Protein AF-A0A961H3L2-F1 (afdb_monomer_lite)

Secondary structure (DSSP, 8-state):
-HHHHHHHHHHHHHHHHHTTTSHHHHHHHHHHHHHHHHHHHHHHHHHHH-GGGHHHHHHHHHHHHHHHHHHHHHHHHHHHSPP-TTSTTB-TTT--B-TTSPTT--B-TTT--B-TT---THHHHHHHHHHHHHTS--S-SSS-------------------PPPPPPP----PPP-

Structure (mmCIF, N/CA/C/O backbone):
data_AF-A0A961H3L2-F1
#
_entry.id   AF-A0A961H3L2-F1
#
loop_
_atom_site.group_PDB
_atom_site.id
_atom_site.type_symbol
_atom_site.label_atom_id
_atom_site.label_alt_id
_atom_site.label_comp_id
_atom_site.label_asym_id
_atom_site.label_entity_id
_atom_site.label_seq_id
_atom_site.pdbx_PDB_ins_code
_atom_site.Cartn_x
_atom_site.Cartn_y
_atom_site.Cartn_z
_atom_site.occupancy
_atom_site.B_iso_or_equiv
_atom_site.auth_seq_id
_atom_site.auth_comp_id
_atom_site.auth_asym_id
_atom_site.auth_atom_id
_atom_site.pdbx_PDB_model_num
ATOM 1 N N . MET A 1 1 ? 5.525 5.655 -21.250 1.00 70.00 1 MET A N 1
ATOM 2 C CA . MET A 1 1 ? 6.275 4.764 -20.333 1.00 70.00 1 MET A CA 1
ATOM 3 C C . MET A 1 1 ? 6.105 5.183 -18.873 1.00 70.00 1 MET A C 1
ATOM 5 O O . MET A 1 1 ? 5.531 4.413 -18.120 1.00 70.00 1 MET A O 1
ATOM 9 N N . ILE A 1 2 ? 6.474 6.413 -18.490 1.00 77.81 2 ILE A N 1
ATOM 10 C CA . ILE A 1 2 ? 6.365 6.933 -17.106 1.00 77.81 2 ILE A CA 1
ATOM 11 C C . ILE A 1 2 ? 5.007 6.672 -16.402 1.00 77.81 2 ILE A C 1
ATOM 13 O O . ILE A 1 2 ? 5.037 6.160 -15.282 1.00 77.81 2 ILE A O 1
ATOM 17 N N . PRO A 1 3 ? 3.822 6.930 -17.003 1.00 85.69 3 PRO A N 1
ATOM 18 C CA . PRO A 1 3 ? 2.550 6.757 -16.289 1.00 85.69 3 PRO A CA 1
ATOM 19 C C . PRO A 1 3 ? 2.248 5.303 -15.902 1.00 85.69 3 PRO A C 1
ATOM 21 O O . PRO A 1 3 ? 1.594 5.072 -14.889 1.00 85.69 3 PRO A O 1
ATOM 24 N N . PHE A 1 4 ? 2.760 4.318 -16.650 1.00 82.31 4 PHE A N 1
ATOM 25 C CA . PHE A 1 4 ? 2.566 2.902 -16.327 1.00 82.31 4 PHE A CA 1
ATOM 26 C C . PHE A 1 4 ? 3.319 2.502 -15.057 1.00 82.31 4 PHE A C 1
ATOM 28 O O . PHE A 1 4 ? 2.758 1.801 -14.220 1.00 82.31 4 PHE A O 1
ATOM 35 N N . PHE A 1 5 ? 4.549 2.991 -14.873 1.00 81.62 5 PHE A N 1
ATOM 36 C CA . PHE A 1 5 ? 5.337 2.713 -13.667 1.00 81.62 5 PHE A CA 1
ATOM 37 C C . PHE A 1 5 ? 4.699 3.332 -12.427 1.00 81.62 5 PHE A C 1
ATOM 39 O O . PHE A 1 5 ? 4.526 2.655 -11.415 1.00 81.62 5 PHE A O 1
ATOM 46 N N . VAL A 1 6 ? 4.276 4.594 -12.533 1.00 87.00 6 VAL A N 1
ATOM 47 C CA . VAL A 1 6 ? 3.595 5.292 -11.436 1.00 87.00 6 VAL A CA 1
ATOM 48 C C . VAL A 1 6 ? 2.273 4.601 -11.100 1.00 87.00 6 VAL A C 1
ATOM 50 O O . VAL A 1 6 ? 2.023 4.302 -9.934 1.00 87.00 6 VAL A O 1
ATOM 53 N N . GLY A 1 7 ? 1.459 4.280 -12.110 1.00 91.44 7 GLY A N 1
ATOM 54 C CA . GLY A 1 7 ? 0.193 3.573 -11.923 1.00 91.44 7 GLY A CA 1
ATOM 55 C C . GLY A 1 7 ? 0.375 2.201 -11.275 1.00 91.44 7 GLY A C 1
ATOM 56 O O . GLY A 1 7 ? -0.342 1.869 -10.332 1.00 91.44 7 GLY A O 1
ATOM 57 N N . TYR A 1 8 ? 1.376 1.434 -11.713 1.00 85.69 8 TYR A N 1
ATOM 58 C CA . TYR A 1 8 ? 1.705 0.134 -11.130 1.00 85.69 8 TYR A CA 1
ATOM 59 C C . TYR A 1 8 ? 2.158 0.254 -9.671 1.00 85.69 8 TYR A C 1
ATOM 61 O O . TYR A 1 8 ? 1.661 -0.473 -8.811 1.00 85.69 8 TYR A O 1
ATOM 69 N N . GLY A 1 9 ? 3.050 1.202 -9.367 1.00 85.88 9 GLY A N 1
ATOM 70 C CA . GLY A 1 9 ? 3.512 1.455 -8.002 1.00 85.88 9 GLY A CA 1
ATOM 71 C C . GLY A 1 9 ? 2.363 1.838 -7.065 1.00 85.88 9 GLY A C 1
ATOM 72 O O . GLY A 1 9 ? 2.234 1.271 -5.981 1.00 85.88 9 GLY A O 1
ATOM 73 N N . VAL A 1 10 ? 1.473 2.737 -7.502 1.00 89.62 10 VAL A N 1
ATOM 74 C CA . VAL A 1 10 ? 0.274 3.124 -6.739 1.00 89.62 10 VAL A CA 1
ATOM 75 C C . VAL A 1 10 ? -0.653 1.928 -6.534 1.00 89.62 10 VAL A C 1
ATOM 77 O O . VAL A 1 10 ? -1.081 1.687 -5.406 1.00 89.62 10 VAL A O 1
ATOM 80 N N . LEU A 1 11 ? -0.924 1.141 -7.580 1.00 87.31 11 LEU A N 1
ATOM 81 C CA . LEU A 1 11 ? -1.755 -0.061 -7.487 1.00 87.31 11 LEU A CA 1
ATOM 82 C C . LEU A 1 11 ? -1.179 -1.054 -6.469 1.00 87.31 11 LEU A C 1
ATOM 84 O O . LEU A 1 11 ? -1.908 -1.549 -5.608 1.00 87.31 11 LEU A O 1
ATOM 88 N N . MET A 1 12 ? 0.132 -1.306 -6.521 1.00 83.88 12 MET A N 1
ATOM 89 C CA . MET A 1 12 ? 0.806 -2.218 -5.600 1.00 83.88 12 MET A CA 1
ATOM 90 C C . MET A 1 12 ? 0.740 -1.705 -4.153 1.00 83.88 12 MET A C 1
ATOM 92 O O . MET A 1 12 ? 0.435 -2.476 -3.238 1.00 83.88 12 MET A O 1
ATOM 96 N N . CYS A 1 13 ? 0.942 -0.403 -3.937 1.00 84.94 13 CYS A N 1
ATOM 97 C CA . CYS A 1 13 ? 0.808 0.236 -2.628 1.00 84.94 13 CYS A CA 1
ATOM 98 C C . CYS A 1 13 ? -0.627 0.146 -2.084 1.00 84.94 13 CYS A C 1
ATOM 100 O O . CYS A 1 13 ? -0.820 -0.234 -0.928 1.00 84.94 13 CYS A O 1
ATOM 102 N N . VAL A 1 14 ? -1.641 0.434 -2.907 1.00 86.31 14 VAL A N 1
ATOM 103 C CA . VAL A 1 14 ? -3.062 0.371 -2.522 1.00 86.31 14 VAL A CA 1
ATOM 104 C C . VAL A 1 14 ? -3.475 -1.060 -2.181 1.00 86.31 14 VAL A C 1
ATOM 106 O O . VAL A 1 14 ? -4.103 -1.284 -1.145 1.00 86.31 14 VAL A O 1
ATOM 109 N N . LEU A 1 15 ? -3.088 -2.045 -2.997 1.00 82.69 15 LEU A N 1
ATOM 110 C CA . LEU A 1 15 ? -3.369 -3.458 -2.733 1.00 82.69 15 LEU A CA 1
ATOM 111 C C . LEU A 1 15 ? -2.671 -3.949 -1.459 1.00 82.69 15 LEU A C 1
ATOM 113 O O . LEU A 1 15 ? -3.303 -4.616 -0.636 1.00 82.69 15 LEU A O 1
ATOM 117 N N . SER A 1 16 ? -1.410 -3.563 -1.248 1.00 82.00 16 SER A N 1
ATOM 118 C CA . SER A 1 16 ? -0.649 -3.898 -0.034 1.00 82.00 16 SER A CA 1
ATOM 119 C C . SER A 1 16 ? -1.281 -3.278 1.215 1.00 82.00 16 SER A C 1
ATOM 121 O O . SER A 1 16 ? -1.429 -3.938 2.247 1.00 82.00 16 SER A O 1
ATOM 123 N N . TYR A 1 17 ? -1.731 -2.025 1.114 1.00 82.88 17 TYR A N 1
ATOM 124 C CA . TYR A 1 17 ? -2.410 -1.323 2.198 1.00 82.88 17 TYR A CA 1
ATOM 125 C C . TYR A 1 17 ? -3.770 -1.955 2.527 1.00 82.88 17 TYR A C 1
ATOM 127 O O . TYR A 1 17 ? -4.068 -2.228 3.695 1.00 82.88 17 TYR A O 1
ATOM 135 N N . ARG A 1 18 ? -4.580 -2.251 1.502 1.00 82.56 18 ARG A N 1
ATOM 136 C CA . ARG A 1 18 ? -5.917 -2.850 1.641 1.00 82.56 18 ARG A CA 1
ATOM 137 C C . ARG A 1 18 ? -5.847 -4.291 2.155 1.00 82.56 18 ARG A C 1
ATOM 139 O O . ARG A 1 18 ? -6.675 -4.705 2.963 1.00 82.56 18 ARG A O 1
ATOM 146 N N . GLY A 1 19 ? -4.829 -5.039 1.735 1.00 79.25 19 GLY A N 1
ATOM 147 C CA . GLY A 1 19 ? -4.585 -6.428 2.115 1.00 79.25 19 GLY A CA 1
ATOM 148 C C . GLY A 1 19 ? -3.902 -6.636 3.472 1.00 79.25 19 GLY A C 1
ATOM 149 O O . GLY A 1 19 ? -3.711 -7.790 3.864 1.00 79.25 19 GLY A O 1
ATOM 150 N N . ARG A 1 20 ? -3.550 -5.573 4.216 1.00 74.56 20 ARG A N 1
ATOM 151 C CA . ARG A 1 20 ? -2.886 -5.666 5.535 1.00 74.56 20 ARG A CA 1
ATOM 152 C C . ARG A 1 20 ? -3.601 -6.671 6.457 1.00 74.56 20 ARG A C 1
ATOM 154 O O . ARG A 1 20 ? -4.689 -6.384 6.966 1.00 74.56 20 ARG A O 1
ATOM 161 N N . ARG A 1 21 ? -2.937 -7.807 6.728 1.00 69.75 21 ARG A N 1
ATOM 162 C CA . ARG A 1 21 ? -3.349 -8.942 7.595 1.00 69.75 21 ARG A CA 1
ATOM 163 C C . ARG A 1 21 ? -4.392 -9.928 7.046 1.00 69.75 21 ARG A C 1
ATOM 165 O O . ARG A 1 21 ? -4.950 -10.700 7.825 1.00 69.75 21 ARG A O 1
ATOM 172 N N . ARG A 1 22 ? -4.658 -9.950 5.740 1.00 76.06 22 ARG A N 1
ATOM 173 C CA . ARG A 1 22 ? -5.297 -11.106 5.082 1.00 76.06 22 ARG A CA 1
ATOM 174 C C . ARG A 1 22 ? -4.251 -11.819 4.224 1.00 76.06 22 ARG A C 1
ATOM 176 O O . ARG A 1 22 ? -3.374 -11.157 3.677 1.00 76.06 22 ARG A O 1
ATOM 183 N N . LEU A 1 23 ? -4.367 -13.142 4.065 1.00 78.19 23 LEU A N 1
ATOM 184 C CA . LEU A 1 23 ? -3.527 -13.907 3.124 1.00 78.19 23 LEU A CA 1
ATOM 185 C C . LEU A 1 23 ? -3.572 -13.306 1.709 1.00 78.19 23 LEU A C 1
ATOM 187 O O . LEU A 1 23 ? -2.579 -13.343 0.995 1.00 78.19 23 LEU A O 1
ATOM 191 N N . SER A 1 24 ? -4.679 -12.649 1.349 1.00 79.19 24 SER A N 1
ATOM 192 C CA . SER A 1 24 ? -4.823 -11.907 0.095 1.00 79.19 24 SER A CA 1
ATOM 193 C C . SER A 1 24 ? -3.827 -10.751 -0.066 1.00 79.19 24 SER A C 1
ATOM 195 O O . SER A 1 24 ? -3.400 -10.482 -1.179 1.00 79.19 24 SER A O 1
ATOM 197 N N . GLY A 1 25 ? -3.439 -10.064 1.015 1.00 79.38 25 GLY A N 1
ATOM 198 C CA . GLY A 1 25 ? -2.419 -9.013 0.950 1.00 79.38 25 GLY A CA 1
ATOM 199 C C . GLY A 1 25 ? -1.023 -9.576 0.732 1.00 79.38 25 GLY A C 1
ATOM 200 O O . GLY A 1 25 ? -0.265 -9.031 -0.061 1.00 79.38 25 GLY A O 1
ATOM 201 N N . LEU A 1 26 ? -0.713 -10.704 1.378 1.00 81.25 26 LEU A N 1
ATOM 202 C CA . LEU A 1 26 ? 0.540 -11.417 1.142 1.00 81.25 26 LEU A CA 1
ATOM 203 C C . LEU A 1 26 ? 0.605 -11.940 -0.298 1.00 81.25 26 LEU A C 1
ATOM 205 O O . LEU A 1 26 ? 1.612 -11.740 -0.965 1.00 81.25 26 LEU A O 1
ATOM 209 N N . LEU A 1 27 ? -0.493 -12.509 -0.807 1.00 88.31 27 LEU A N 1
ATOM 210 C CA . LEU A 1 27 ? -0.615 -12.888 -2.214 1.00 88.31 27 LEU A CA 1
ATOM 211 C C . LEU A 1 27 ? -0.417 -11.693 -3.147 1.00 88.31 27 LEU A C 1
ATOM 213 O O . LEU A 1 27 ? 0.310 -11.829 -4.117 1.00 88.31 27 LEU A O 1
ATOM 217 N N . ALA A 1 28 ? -0.996 -10.527 -2.852 1.00 83.56 28 ALA A N 1
ATOM 218 C CA . ALA A 1 28 ? -0.807 -9.333 -3.675 1.00 83.56 28 ALA A CA 1
ATOM 219 C C . ALA A 1 28 ? 0.660 -8.871 -3.712 1.00 83.56 28 ALA A C 1
ATOM 221 O O . ALA A 1 28 ? 1.157 -8.518 -4.779 1.00 83.56 28 ALA A O 1
ATOM 222 N N . VAL A 1 29 ? 1.366 -8.918 -2.575 1.00 83.19 29 VAL A N 1
ATOM 223 C CA . VAL A 1 29 ? 2.805 -8.616 -2.524 1.00 83.19 29 VAL A CA 1
ATOM 224 C C . VAL A 1 29 ? 3.587 -9.643 -3.337 1.00 83.19 29 VAL A C 1
ATOM 226 O O . VAL A 1 29 ? 4.342 -9.246 -4.214 1.00 83.19 29 VAL A O 1
ATOM 229 N N . VAL A 1 30 ? 3.364 -10.944 -3.118 1.00 89.81 30 VAL A N 1
ATOM 230 C CA . VAL A 1 30 ? 4.044 -12.023 -3.857 1.00 89.81 30 VAL A CA 1
ATOM 231 C C . VAL A 1 30 ? 3.792 -11.914 -5.359 1.00 89.81 30 VAL A C 1
ATOM 233 O O . VAL A 1 30 ? 4.738 -12.012 -6.132 1.00 89.81 30 VAL A O 1
ATOM 236 N N . LEU A 1 31 ? 2.548 -11.667 -5.778 1.00 89.94 31 LEU A N 1
ATOM 237 C CA . LEU A 1 31 ? 2.175 -11.498 -7.183 1.00 89.94 31 LEU A CA 1
ATOM 238 C C . LEU A 1 31 ? 2.843 -10.257 -7.787 1.00 89.94 31 LEU A C 1
ATOM 240 O O . LEU A 1 31 ? 3.318 -10.308 -8.918 1.00 89.94 31 LEU A O 1
ATOM 244 N N . GLY A 1 32 ? 2.927 -9.167 -7.020 1.00 85.62 32 GLY A N 1
ATOM 245 C CA . GLY A 1 32 ? 3.655 -7.966 -7.411 1.00 85.62 32 GLY A CA 1
ATOM 246 C C . GLY A 1 32 ? 5.151 -8.233 -7.578 1.00 85.62 32 GLY A C 1
ATOM 247 O O . GLY A 1 32 ? 5.706 -7.882 -8.614 1.00 85.62 32 GLY A O 1
ATOM 248 N N . CYS A 1 33 ? 5.789 -8.922 -6.625 1.00 86.50 33 CYS A N 1
ATOM 249 C CA . CYS A 1 33 ? 7.183 -9.364 -6.735 1.00 86.50 33 CYS A CA 1
ATOM 250 C C . CYS A 1 33 ? 7.394 -10.228 -7.982 1.00 86.50 33 CYS A C 1
ATOM 252 O O . CYS A 1 33 ? 8.349 -10.016 -8.724 1.00 86.50 33 CYS A O 1
ATOM 254 N N . LEU A 1 34 ? 6.492 -11.186 -8.222 1.00 92.62 34 LEU A N 1
ATOM 255 C CA . LEU A 1 34 ? 6.553 -12.073 -9.379 1.00 92.62 34 LEU A CA 1
ATOM 256 C C . LEU A 1 34 ? 6.466 -11.274 -10.677 1.00 92.62 34 LEU A C 1
ATOM 258 O O . LEU A 1 34 ? 7.347 -11.411 -11.514 1.00 92.62 34 LEU A O 1
ATOM 262 N N . GLY A 1 35 ? 5.474 -10.390 -10.815 1.00 88.00 35 GLY A N 1
ATOM 263 C CA . GLY A 1 35 ? 5.313 -9.546 -12.000 1.00 88.00 35 GLY A CA 1
ATOM 264 C C . GLY A 1 35 ? 6.537 -8.670 -12.265 1.00 88.00 35 GLY A C 1
ATOM 265 O O . GLY A 1 35 ? 6.982 -8.555 -13.404 1.00 88.00 35 GLY A O 1
ATOM 266 N N . LEU A 1 36 ? 7.137 -8.124 -11.207 1.00 84.88 36 LEU A N 1
ATOM 267 C CA . LEU A 1 36 ? 8.368 -7.342 -11.277 1.00 84.88 36 LEU A CA 1
ATOM 268 C C . LEU A 1 36 ? 9.572 -8.164 -11.767 1.00 84.88 36 LEU A C 1
ATOM 270 O O . LEU A 1 36 ? 10.319 -7.707 -12.637 1.00 84.88 36 LEU A O 1
ATOM 274 N N . VAL A 1 37 ? 9.744 -9.381 -11.243 1.00 88.25 37 VAL A N 1
ATOM 275 C CA . VAL A 1 37 ? 10.786 -10.321 -11.683 1.00 88.25 37 VAL A CA 1
ATOM 276 C C . VAL A 1 37 ? 10.550 -10.741 -13.132 1.00 88.25 37 VAL A C 1
ATOM 278 O O . VAL A 1 37 ? 11.479 -10.697 -13.935 1.00 88.25 37 VAL A O 1
ATOM 281 N N . THR A 1 38 ? 9.315 -11.088 -13.499 1.00 91.88 38 THR A N 1
ATOM 282 C CA . THR A 1 38 ? 8.952 -11.459 -14.870 1.00 91.88 38 THR A CA 1
ATOM 283 C C . THR A 1 38 ? 9.243 -10.323 -15.846 1.00 91.88 38 THR A C 1
ATOM 285 O O . THR A 1 38 ? 9.850 -10.571 -16.884 1.00 91.88 38 THR A O 1
ATOM 288 N N . LEU A 1 39 ? 8.901 -9.074 -15.507 1.00 85.50 39 LEU A N 1
ATOM 289 C CA . LEU A 1 39 ? 9.214 -7.916 -16.349 1.00 85.50 39 LEU A CA 1
ATOM 290 C C . LEU A 1 39 ? 10.731 -7.735 -16.519 1.00 85.50 39 LEU A C 1
ATOM 292 O O . LEU A 1 39 ? 11.198 -7.453 -17.620 1.00 85.50 39 LEU A O 1
ATOM 296 N N . GLY A 1 40 ? 11.506 -7.949 -15.449 1.00 85.69 40 GLY A N 1
ATOM 297 C CA . GLY A 1 40 ? 12.969 -7.931 -15.498 1.00 85.69 40 GLY A CA 1
ATOM 298 C C . GLY A 1 40 ? 13.550 -9.023 -16.403 1.00 85.69 40 GLY A C 1
ATOM 299 O O . GLY A 1 40 ? 14.459 -8.753 -17.184 1.00 85.69 40 GLY A O 1
ATOM 300 N N . LEU A 1 41 ? 12.997 -10.239 -16.363 1.00 90.56 41 LEU A N 1
ATOM 301 C CA . LEU A 1 41 ? 13.409 -11.337 -17.244 1.00 90.56 41 LEU A CA 1
ATOM 302 C C . LEU A 1 41 ? 13.066 -11.058 -18.710 1.00 90.56 41 LEU A C 1
ATOM 304 O O . LEU A 1 41 ? 13.924 -11.239 -19.571 1.00 90.56 41 LEU A O 1
ATOM 308 N N . VAL A 1 42 ? 11.854 -10.568 -18.990 1.00 90.88 42 VAL A N 1
ATOM 309 C CA . VAL A 1 42 ? 11.446 -10.151 -20.342 1.00 90.88 42 VAL A CA 1
ATOM 310 C C . VAL A 1 42 ? 12.382 -9.066 -20.860 1.00 90.88 42 VAL A C 1
ATOM 312 O O . VAL A 1 42 ? 12.843 -9.141 -21.995 1.00 90.88 42 VAL A O 1
ATOM 315 N N . TYR A 1 43 ? 12.733 -8.095 -20.018 1.00 85.62 43 TYR A N 1
ATOM 316 C CA . TYR A 1 43 ? 13.677 -7.042 -20.368 1.00 85.62 43 TYR A CA 1
ATOM 317 C C . TYR A 1 43 ? 15.080 -7.586 -20.691 1.00 85.62 43 TYR A C 1
ATOM 319 O O . TYR A 1 43 ? 15.682 -7.209 -21.698 1.00 85.62 43 TYR A O 1
ATOM 327 N N . LEU A 1 44 ? 15.598 -8.526 -19.893 1.00 87.56 44 LEU A N 1
ATOM 328 C CA . LEU A 1 44 ? 16.873 -9.199 -20.175 1.00 87.56 44 LEU A CA 1
ATOM 329 C C . LEU A 1 44 ? 16.826 -10.005 -21.479 1.00 87.56 44 LEU A C 1
ATOM 331 O O . LEU A 1 44 ? 17.806 -10.054 -22.218 1.00 87.56 44 LEU A O 1
ATOM 335 N N . GLN A 1 45 ? 15.692 -10.631 -21.780 1.00 92.81 45 GLN A N 1
ATOM 336 C CA . GLN A 1 45 ? 15.512 -11.382 -23.016 1.00 92.81 45 GLN A CA 1
ATOM 337 C C . GLN A 1 45 ? 15.456 -10.451 -24.237 1.00 92.81 45 GLN A C 1
ATOM 339 O O . GLN A 1 45 ? 16.118 -10.718 -25.238 1.00 92.81 45 GLN A O 1
ATOM 344 N N . LEU A 1 46 ? 14.750 -9.321 -24.131 1.00 88.00 46 LEU A N 1
ATOM 345 C CA . LEU A 1 46 ? 14.652 -8.312 -25.190 1.00 88.00 46 LEU A CA 1
ATOM 346 C C . LEU A 1 46 ? 16.019 -7.696 -25.518 1.00 88.00 46 LEU A C 1
ATOM 348 O O . LEU A 1 46 ? 16.383 -7.537 -26.681 1.00 88.00 46 LEU A O 1
ATOM 352 N N . THR A 1 47 ? 16.807 -7.403 -24.484 1.00 87.12 47 THR A N 1
ATOM 353 C CA . THR A 1 47 ? 18.147 -6.809 -24.624 1.00 87.12 47 THR A CA 1
ATOM 354 C C . THR A 1 47 ? 19.192 -7.789 -25.143 1.00 87.12 47 THR A C 1
ATOM 356 O O . THR A 1 47 ? 20.185 -7.364 -25.726 1.00 87.12 47 THR A O 1
ATOM 359 N N . ARG A 1 48 ? 18.966 -9.100 -24.992 1.00 92.19 48 ARG A N 1
ATOM 360 C CA . ARG A 1 48 ? 19.781 -10.127 -25.657 1.00 92.19 48 ARG A CA 1
ATOM 361 C C . ARG A 1 48 ? 19.531 -10.208 -27.161 1.00 92.19 48 ARG A C 1
ATOM 363 O O . ARG A 1 48 ? 20.438 -10.619 -27.872 1.00 92.19 48 ARG A O 1
ATOM 370 N N . HIS A 1 49 ? 18.336 -9.863 -27.642 1.00 94.69 49 HIS A N 1
ATOM 371 C CA . HIS A 1 49 ? 18.012 -9.948 -29.071 1.00 94.69 49 HIS A CA 1
ATOM 372 C C . HIS A 1 49 ? 18.349 -8.686 -29.870 1.00 94.69 49 HIS A C 1
ATOM 374 O O . HIS A 1 49 ? 18.553 -8.789 -31.075 1.00 94.69 49 HIS A O 1
ATOM 380 N N . HIS A 1 50 ? 18.450 -7.521 -29.229 1.00 92.50 50 HIS A N 1
ATOM 381 C CA . HIS A 1 50 ? 18.756 -6.261 -29.910 1.00 92.50 50 HIS A CA 1
ATOM 382 C C . HIS A 1 50 ? 20.083 -5.675 -29.424 1.00 92.50 50 HIS A C 1
ATOM 384 O O . HIS A 1 50 ? 20.123 -4.942 -28.433 1.00 92.50 50 HIS A O 1
ATOM 390 N N . GLU A 1 51 ? 21.170 -5.977 -30.140 1.00 89.50 51 GLU A N 1
ATOM 391 C CA . GLU A 1 51 ? 22.515 -5.486 -29.807 1.00 89.50 51 GLU A CA 1
ATOM 392 C C . GLU A 1 51 ? 22.609 -3.953 -29.846 1.00 89.50 51 GLU A C 1
ATOM 394 O O . GLU A 1 51 ? 23.238 -3.359 -28.967 1.00 89.50 51 GLU A O 1
ATOM 399 N N . ASP A 1 52 ? 21.885 -3.305 -30.765 1.00 90.81 52 ASP A N 1
ATOM 400 C CA . ASP A 1 52 ? 21.843 -1.841 -30.900 1.00 90.81 52 ASP A CA 1
ATOM 401 C C . ASP A 1 52 ? 21.272 -1.127 -29.664 1.00 90.81 52 ASP A C 1
ATOM 403 O O . ASP A 1 52 ? 21.549 0.049 -29.428 1.00 90.81 52 ASP A O 1
ATOM 407 N N . MET A 1 53 ? 20.497 -1.826 -28.827 1.00 86.88 53 MET A N 1
ATOM 408 C CA . MET A 1 53 ? 19.872 -1.236 -27.641 1.00 86.88 53 MET A CA 1
ATOM 409 C C . MET A 1 53 ? 20.676 -1.433 -26.353 1.00 86.88 53 MET A C 1
ATOM 411 O O . MET A 1 53 ? 20.224 -1.004 -25.292 1.00 86.88 53 MET A O 1
ATOM 415 N N . ARG A 1 54 ? 21.873 -2.036 -26.397 1.00 85.75 54 ARG A N 1
ATOM 416 C CA . ARG A 1 54 ? 22.661 -2.340 -25.184 1.00 85.75 54 ARG A CA 1
ATOM 417 C C . ARG A 1 54 ? 22.979 -1.113 -24.326 1.00 85.75 54 ARG A C 1
ATOM 419 O O . ARG A 1 54 ? 22.891 -1.182 -23.098 1.00 85.75 54 ARG A O 1
ATOM 426 N N . SER A 1 55 ? 23.331 0.012 -24.947 1.00 86.44 55 SER A N 1
ATOM 427 C CA . SER A 1 55 ? 23.692 1.246 -24.235 1.00 86.44 55 SER A CA 1
ATOM 428 C C . SER A 1 55 ? 22.478 1.867 -23.537 1.00 86.44 55 SER A C 1
ATOM 430 O O . SER A 1 55 ? 22.512 2.101 -22.327 1.00 86.44 55 SER A O 1
ATOM 432 N N . ALA A 1 56 ? 21.368 2.029 -24.262 1.00 85.31 56 ALA A N 1
ATOM 433 C CA . ALA A 1 56 ? 20.094 2.492 -23.711 1.00 85.31 56 ALA A CA 1
ATOM 434 C C . ALA A 1 56 ? 19.585 1.553 -22.608 1.00 85.31 56 ALA A C 1
ATOM 436 O O . ALA A 1 56 ? 19.097 2.001 -21.568 1.00 85.31 56 ALA A O 1
ATOM 437 N N . ALA A 1 57 ? 19.768 0.247 -22.802 1.00 84.69 57 ALA A N 1
ATOM 438 C CA . ALA A 1 57 ? 19.328 -0.759 -21.859 1.00 84.69 57 ALA A CA 1
ATOM 439 C C . ALA A 1 57 ? 20.088 -0.719 -20.531 1.00 84.69 57 ALA A C 1
A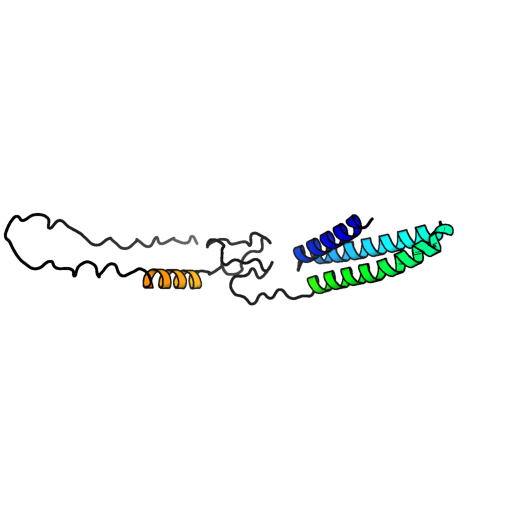TOM 441 O O . ALA A 1 57 ? 19.508 -0.973 -19.472 1.00 84.69 57 ALA A O 1
ATOM 442 N N . THR A 1 58 ? 21.377 -0.388 -20.581 1.00 87.12 58 THR A N 1
ATOM 443 C CA . THR A 1 58 ? 22.215 -0.265 -19.387 1.00 87.12 58 THR A CA 1
ATOM 444 C C . THR A 1 58 ? 21.743 0.912 -18.538 1.00 87.12 58 THR A C 1
ATOM 446 O O . THR A 1 58 ? 21.504 0.752 -17.343 1.00 87.12 58 THR A O 1
ATOM 449 N N . VAL A 1 59 ? 21.500 2.070 -19.161 1.00 86.75 59 VAL A N 1
ATOM 450 C CA . VAL A 1 59 ? 21.006 3.271 -18.467 1.00 86.75 59 VAL A CA 1
ATOM 451 C C . VAL A 1 59 ? 19.611 3.041 -17.882 1.00 86.75 59 VAL A C 1
ATOM 453 O O . VAL A 1 59 ? 19.369 3.341 -16.712 1.00 86.75 59 VAL A O 1
ATOM 456 N N . ALA A 1 60 ? 18.700 2.453 -18.661 1.00 83.88 60 ALA A N 1
ATOM 457 C CA . ALA A 1 60 ? 17.359 2.133 -18.183 1.00 83.88 60 ALA A CA 1
ATOM 458 C C . ALA A 1 60 ? 17.383 1.088 -17.054 1.00 83.88 60 ALA A C 1
ATOM 460 O O . ALA A 1 60 ? 16.642 1.230 -16.084 1.00 83.88 60 ALA A O 1
ATOM 461 N N . GLY A 1 61 ? 18.279 0.098 -17.114 1.00 86.25 61 GLY A N 1
ATOM 462 C CA . GLY A 1 61 ? 18.486 -0.872 -16.038 1.00 86.25 61 GLY A CA 1
ATOM 463 C C . GLY A 1 61 ? 18.950 -0.213 -14.737 1.00 86.25 61 GLY A C 1
ATOM 464 O O . GLY A 1 61 ? 18.387 -0.491 -13.677 1.00 86.25 61 GLY A O 1
ATOM 465 N N . VAL A 1 62 ? 19.915 0.708 -14.821 1.00 88.75 62 VAL A N 1
ATOM 466 C CA . VAL A 1 62 ? 20.447 1.444 -13.660 1.00 88.75 62 VAL A CA 1
ATOM 467 C C . VAL A 1 62 ? 19.367 2.269 -12.957 1.00 88.75 62 VAL A C 1
ATOM 469 O O . VAL A 1 62 ? 19.395 2.347 -11.735 1.00 88.75 62 VAL A O 1
ATOM 472 N N . LEU A 1 63 ? 18.392 2.838 -13.675 1.00 87.44 63 LEU A N 1
ATOM 473 C CA . LEU A 1 63 ? 17.250 3.522 -13.046 1.00 87.44 63 LEU A CA 1
ATOM 474 C C . LEU A 1 63 ? 16.165 2.553 -12.555 1.00 87.44 63 LEU A C 1
ATOM 476 O O . LEU A 1 63 ? 15.535 2.790 -11.523 1.00 87.44 63 LEU A O 1
ATOM 480 N N . TYR A 1 64 ? 15.926 1.471 -13.292 1.00 85.69 64 TYR A N 1
ATOM 481 C CA . TYR A 1 64 ? 14.824 0.553 -13.031 1.00 85.69 64 TYR A CA 1
ATOM 482 C C . TYR A 1 64 ? 15.036 -0.277 -11.760 1.00 85.69 64 TYR A C 1
ATOM 484 O O . TYR A 1 64 ? 14.151 -0.329 -10.908 1.00 85.69 64 TYR A O 1
ATOM 492 N N . TYR A 1 65 ? 16.211 -0.886 -11.578 1.00 86.75 65 TYR A N 1
ATOM 493 C CA . TYR A 1 65 ? 16.497 -1.714 -10.399 1.00 86.75 65 TYR A CA 1
ATOM 494 C C . TYR A 1 65 ? 16.339 -0.991 -9.048 1.00 86.75 65 TYR A C 1
ATOM 496 O O . TYR A 1 65 ? 15.649 -1.535 -8.180 1.00 86.75 65 TYR A O 1
ATOM 504 N N . PRO A 1 66 ? 16.904 0.213 -8.824 1.00 91.06 66 PRO A N 1
ATOM 505 C CA . PRO A 1 66 ? 16.730 0.910 -7.553 1.00 91.06 66 PRO A CA 1
ATOM 506 C C . PRO A 1 66 ? 15.281 1.350 -7.334 1.00 91.06 66 PRO A C 1
ATOM 508 O O . PRO A 1 66 ? 14.795 1.273 -6.207 1.00 91.06 66 PRO A O 1
ATOM 511 N N . TYR A 1 67 ? 14.559 1.739 -8.391 1.00 88.44 67 TYR A N 1
ATOM 512 C CA . TYR A 1 67 ? 13.132 2.056 -8.295 1.00 88.44 67 TYR A CA 1
ATOM 513 C C . TYR A 1 67 ? 12.314 0.851 -7.811 1.00 88.44 67 TYR A C 1
ATOM 515 O O . TYR A 1 67 ? 11.483 0.960 -6.908 1.00 88.44 67 TYR A O 1
ATOM 523 N N . MET A 1 68 ? 12.599 -0.321 -8.368 1.00 86.12 68 MET A N 1
ATOM 524 C CA . MET A 1 68 ? 11.940 -1.578 -8.023 1.00 86.12 68 MET A CA 1
ATOM 525 C C . MET A 1 68 ? 12.248 -2.005 -6.591 1.00 86.12 68 MET A C 1
ATOM 527 O O . MET A 1 68 ? 11.343 -2.372 -5.841 1.00 86.12 68 MET A O 1
ATOM 531 N N . LEU A 1 69 ? 13.515 -1.896 -6.187 1.00 89.25 69 LEU A N 1
ATOM 532 C CA . LEU A 1 69 ? 13.944 -2.147 -4.816 1.00 89.25 69 LEU A CA 1
ATOM 533 C C . LEU A 1 69 ? 13.240 -1.202 -3.834 1.00 89.25 69 LEU A C 1
ATOM 535 O O . LEU A 1 69 ? 12.731 -1.648 -2.808 1.00 89.25 69 LEU A O 1
ATOM 539 N N . MET A 1 70 ? 13.155 0.088 -4.162 1.00 92.81 70 MET A N 1
ATOM 540 C CA . MET A 1 70 ? 12.463 1.080 -3.342 1.00 92.81 70 MET A CA 1
ATOM 541 C C . MET A 1 70 ? 10.979 0.729 -3.173 1.00 92.81 70 MET A C 1
ATOM 543 O O . MET A 1 70 ? 10.482 0.729 -2.047 1.00 92.81 70 MET A O 1
ATOM 547 N N . LEU A 1 71 ? 10.272 0.377 -4.254 1.00 87.94 71 LEU A N 1
ATOM 548 C CA . LEU A 1 71 ? 8.869 -0.048 -4.179 1.00 87.94 71 LEU A CA 1
ATOM 549 C C . LEU A 1 71 ? 8.686 -1.291 -3.303 1.00 87.94 71 LEU A C 1
ATOM 551 O O . LEU A 1 71 ? 7.780 -1.328 -2.472 1.00 87.94 71 LEU A O 1
ATOM 555 N N . MET A 1 72 ? 9.569 -2.280 -3.445 1.00 86.94 72 MET A N 1
ATOM 556 C CA . MET A 1 72 ? 9.564 -3.496 -2.629 1.00 86.94 72 MET A CA 1
ATOM 557 C C . MET A 1 72 ? 9.757 -3.191 -1.142 1.00 86.94 72 MET A C 1
ATOM 559 O O . MET A 1 72 ? 9.034 -3.728 -0.303 1.00 86.94 72 MET A O 1
ATOM 563 N N . LEU A 1 73 ? 10.692 -2.297 -0.809 1.00 91.19 73 LEU A N 1
ATOM 564 C CA . LEU A 1 73 ? 10.937 -1.866 0.566 1.00 91.19 73 LEU A CA 1
ATOM 565 C C . LEU A 1 73 ? 9.745 -1.096 1.138 1.00 91.19 73 LEU A C 1
ATOM 567 O O . LEU A 1 73 ? 9.339 -1.371 2.263 1.00 91.19 73 LEU A O 1
ATOM 571 N N . ILE A 1 74 ? 9.139 -0.185 0.370 1.00 90.81 74 ILE A N 1
ATOM 572 C CA . ILE A 1 74 ? 7.949 0.566 0.796 1.00 90.81 74 ILE A CA 1
ATOM 573 C C . ILE A 1 74 ? 6.766 -0.380 1.020 1.00 90.81 74 ILE A C 1
ATOM 575 O O . ILE A 1 74 ? 6.102 -0.292 2.053 1.00 90.81 74 ILE A O 1
ATOM 579 N N . ALA A 1 75 ? 6.510 -1.306 0.094 1.00 84.69 75 ALA A N 1
ATOM 580 C CA . ALA A 1 75 ? 5.435 -2.286 0.215 1.00 84.69 75 ALA A CA 1
ATOM 581 C C . ALA A 1 75 ? 5.664 -3.229 1.407 1.00 84.69 75 ALA A C 1
ATOM 583 O O . ALA A 1 75 ? 4.749 -3.458 2.201 1.00 84.69 75 ALA A O 1
ATOM 584 N N . GLY A 1 76 ? 6.895 -3.720 1.580 1.00 84.75 76 GLY A N 1
ATOM 585 C CA . GLY A 1 76 ? 7.296 -4.550 2.713 1.00 84.75 76 GLY A CA 1
ATOM 586 C C . GLY A 1 76 ? 7.180 -3.815 4.048 1.00 84.75 76 GLY A C 1
ATOM 587 O O . GLY A 1 76 ? 6.631 -4.356 5.005 1.00 84.75 76 GLY A O 1
ATOM 588 N N . TRP A 1 77 ? 7.605 -2.553 4.108 1.00 88.62 77 TRP A N 1
ATOM 589 C CA . TRP A 1 77 ? 7.479 -1.707 5.294 1.00 88.62 77 TRP A CA 1
ATOM 590 C C . TRP A 1 77 ? 6.019 -1.392 5.624 1.00 88.62 77 TRP A C 1
ATOM 592 O O . TRP A 1 77 ? 5.599 -1.529 6.774 1.00 88.62 77 TRP A O 1
ATOM 602 N N . LEU A 1 78 ? 5.205 -1.054 4.620 1.00 84.81 78 LEU A N 1
ATOM 603 C CA . LEU A 1 78 ? 3.759 -0.919 4.775 1.00 84.81 78 LEU A CA 1
ATOM 604 C C . LEU A 1 78 ? 3.156 -2.221 5.303 1.00 84.81 78 LEU A C 1
ATOM 606 O O . LEU A 1 78 ? 2.339 -2.180 6.218 1.00 84.81 78 LEU A O 1
ATOM 610 N N . PHE A 1 79 ? 3.562 -3.381 4.803 1.00 81.06 79 PHE A N 1
ATOM 611 C CA . PHE A 1 79 ? 3.069 -4.658 5.307 1.00 81.06 79 PHE A CA 1
ATOM 612 C C . PHE A 1 79 ? 3.498 -4.930 6.762 1.00 81.06 79 PHE A C 1
ATOM 614 O O . PHE A 1 79 ? 2.669 -5.350 7.572 1.00 81.06 79 PHE A O 1
ATOM 621 N N . ALA A 1 80 ? 4.758 -4.642 7.104 1.00 82.62 80 ALA A N 1
ATOM 622 C CA . ALA A 1 80 ? 5.360 -4.911 8.410 1.00 82.62 80 ALA A CA 1
ATOM 623 C C . ALA A 1 80 ? 4.912 -3.943 9.511 1.00 82.62 80 ALA A C 1
ATOM 625 O O . ALA A 1 80 ? 4.869 -4.320 10.683 1.00 82.62 80 ALA A O 1
ATOM 626 N N . MET A 1 81 ? 4.579 -2.698 9.162 1.00 81.31 81 MET A N 1
ATOM 627 C CA . MET A 1 81 ? 4.253 -1.681 10.152 1.00 81.31 81 MET A CA 1
ATOM 628 C C . MET A 1 81 ? 3.001 -2.102 10.952 1.00 81.31 81 MET A C 1
ATOM 630 O O . MET A 1 81 ? 1.909 -2.258 10.382 1.00 81.31 81 MET A O 1
ATOM 634 N N . PRO A 1 82 ? 3.128 -2.283 12.282 1.00 67.56 82 PRO A N 1
ATOM 635 C CA . PRO A 1 82 ? 2.004 -2.640 13.126 1.00 67.56 82 PRO A CA 1
ATOM 636 C C . PRO A 1 82 ? 0.984 -1.505 13.081 1.00 67.56 82 PRO A C 1
ATOM 638 O O . PRO A 1 82 ? 1.321 -0.338 13.273 1.00 67.56 82 PRO A O 1
ATOM 641 N N . ARG A 1 83 ? -0.291 -1.839 12.837 1.00 64.56 83 ARG A N 1
ATOM 642 C CA . ARG A 1 83 ? -1.374 -0.872 13.035 1.00 64.56 83 ARG A CA 1
ATOM 643 C C . ARG A 1 83 ? -1.254 -0.373 14.468 1.00 64.56 83 ARG A C 1
ATOM 645 O O . ARG A 1 83 ? -1.296 -1.183 15.392 1.00 64.56 83 ARG A O 1
ATOM 652 N N . VAL A 1 84 ? -1.099 0.937 14.634 1.00 64.62 84 VAL A N 1
ATOM 653 C CA . VAL A 1 84 ? -1.087 1.619 15.930 1.00 64.62 84 VAL A CA 1
ATOM 654 C C . VAL A 1 84 ? -2.499 1.504 16.523 1.00 64.62 84 VAL A C 1
ATOM 656 O O . VAL A 1 84 ? -3.287 2.440 16.504 1.00 64.62 84 VAL A O 1
ATOM 659 N N . SER A 1 85 ? -2.886 0.301 16.956 1.00 56.16 85 SER A N 1
ATOM 660 C CA . SER A 1 85 ? -4.265 -0.062 17.307 1.00 56.16 85 SER A CA 1
ATOM 661 C C . SER A 1 85 ? -4.571 0.151 18.787 1.00 56.16 85 SER A C 1
ATOM 663 O O . SER A 1 85 ? -5.488 -0.467 19.321 1.00 56.16 85 SER A O 1
ATOM 665 N N . LYS A 1 86 ? -3.785 0.980 19.478 1.00 58.56 86 LYS A N 1
ATOM 666 C CA . LYS A 1 86 ? -3.992 1.254 20.905 1.00 58.56 86 LYS A CA 1
ATOM 667 C C . LYS A 1 86 ? -4.810 2.512 21.175 1.00 58.56 86 LYS A C 1
ATOM 669 O O . LYS A 1 86 ? -5.054 2.821 22.336 1.00 58.56 86 LYS A O 1
ATOM 674 N N . ARG A 1 87 ? -5.267 3.227 20.141 1.00 67.50 87 ARG A N 1
ATOM 675 C CA . ARG A 1 87 ? -6.296 4.247 20.349 1.00 67.50 87 ARG A CA 1
ATOM 676 C C . ARG A 1 87 ? -7.650 3.552 20.477 1.00 67.50 87 ARG A C 1
ATOM 678 O O . ARG A 1 87 ? -8.074 2.841 19.563 1.00 67.50 87 ARG A O 1
ATOM 685 N N . LYS A 1 88 ? -8.279 3.729 21.644 1.00 73.75 88 LYS A N 1
ATOM 686 C CA . LYS A 1 88 ? -9.717 3.496 21.837 1.00 73.75 88 LYS A CA 1
ATOM 687 C C . LYS A 1 88 ? -10.447 4.236 20.703 1.00 73.75 88 LYS A C 1
ATOM 689 O O . LYS A 1 88 ? -9.970 5.289 20.304 1.00 73.75 88 LYS A O 1
ATOM 694 N N . GLY A 1 89 ? -11.497 3.649 20.131 1.00 77.12 89 GLY A N 1
ATOM 695 C CA . GLY A 1 89 ? -12.209 4.265 19.001 1.00 77.12 89 GLY A CA 1
ATOM 696 C C . GLY A 1 89 ? -11.800 3.783 17.602 1.00 77.12 89 GLY A C 1
ATOM 697 O O . GLY A 1 89 ? -12.450 4.153 16.642 1.00 77.12 89 GLY A O 1
ATOM 698 N N . ARG A 1 90 ? -10.804 2.891 17.425 1.00 83.94 90 ARG A N 1
ATOM 699 C CA . ARG A 1 90 ? -10.449 2.356 16.085 1.00 83.94 90 ARG A CA 1
ATOM 700 C C . ARG A 1 90 ? -10.701 0.868 15.911 1.00 83.94 90 ARG A C 1
ATOM 702 O O . ARG A 1 90 ? -10.588 0.072 16.843 1.00 83.94 90 ARG A O 1
ATOM 709 N N . CYS A 1 91 ? -10.989 0.453 14.680 1.00 82.75 91 CYS A N 1
ATOM 710 C CA . CYS A 1 91 ? -11.137 -0.958 14.344 1.00 82.75 91 CYS A CA 1
ATOM 711 C C . CYS A 1 91 ? -9.799 -1.696 14.524 1.00 82.75 91 CYS A C 1
ATOM 713 O O . CYS A 1 91 ? -8.845 -1.447 13.789 1.00 82.75 91 CYS A O 1
ATOM 715 N N . GLY A 1 92 ? -9.729 -2.697 15.409 1.00 76.38 92 GLY A N 1
ATOM 716 C CA . GLY A 1 92 ? -8.534 -3.552 15.550 1.00 76.38 92 GLY A CA 1
ATOM 717 C C . GLY A 1 92 ? -8.194 -4.372 14.291 1.00 76.38 92 GLY A C 1
ATOM 718 O O . GLY A 1 92 ? -7.094 -4.910 14.160 1.00 76.38 92 GLY A O 1
ATOM 719 N N . GLY A 1 93 ? -9.145 -4.468 13.355 1.00 76.00 93 GLY A N 1
ATOM 720 C CA . GLY A 1 93 ? -8.971 -5.035 12.024 1.00 76.00 93 GLY A CA 1
ATOM 721 C C . GLY A 1 93 ? -8.263 -4.067 11.087 1.00 76.00 93 GLY A C 1
ATOM 722 O O . GLY A 1 93 ? -7.077 -4.256 10.828 1.00 76.00 93 GLY A O 1
ATOM 723 N N . CYS A 1 94 ? -8.989 -3.071 10.564 1.00 75.75 94 CYS A N 1
ATOM 724 C CA . CYS A 1 94 ? -8.511 -2.149 9.524 1.00 75.75 94 CYS A CA 1
ATOM 725 C C . CYS A 1 94 ? -7.924 -0.819 10.022 1.00 75.75 94 CYS A C 1
ATOM 727 O O . CYS A 1 94 ? -7.285 -0.120 9.238 1.00 75.75 94 CYS A O 1
ATOM 729 N N . GLY A 1 95 ? -8.085 -0.480 11.299 1.00 77.69 95 GLY A N 1
ATOM 730 C CA . GLY A 1 95 ? -7.687 0.816 11.852 1.00 77.69 95 GLY A CA 1
ATOM 731 C C . GLY A 1 95 ? -8.621 1.975 11.494 1.00 77.69 95 GLY A C 1
ATOM 732 O O . GLY A 1 95 ? -8.273 3.104 11.818 1.00 77.69 95 GLY A O 1
ATOM 733 N N . TYR A 1 96 ? -9.762 1.701 10.847 1.00 83.19 96 TYR A N 1
ATOM 734 C CA . TYR A 1 96 ? -10.807 2.692 10.575 1.00 83.19 96 TYR A CA 1
ATOM 735 C C . TYR A 1 96 ? -11.293 3.326 11.877 1.00 83.19 96 TYR A C 1
ATOM 737 O O . TYR A 1 96 ? -11.389 2.620 12.889 1.00 83.19 96 TYR A O 1
ATOM 745 N N . ASP A 1 97 ? -11.550 4.629 11.833 1.00 85.81 97 ASP A N 1
ATOM 746 C CA . ASP A 1 97 ? -12.066 5.370 12.976 1.00 85.81 97 ASP A CA 1
ATOM 747 C C . ASP A 1 97 ? -13.548 5.061 13.171 1.00 85.81 97 ASP A C 1
ATOM 749 O O . ASP A 1 97 ? -14.318 5.022 12.218 1.00 85.81 97 ASP A O 1
ATOM 753 N N . LEU A 1 98 ? -13.927 4.728 14.395 1.00 84.88 98 LEU A N 1
ATOM 754 C CA . LEU A 1 98 ? -15.269 4.275 14.755 1.00 84.88 98 LEU A CA 1
ATOM 755 C C . LEU A 1 98 ? -15.955 5.263 15.699 1.00 84.88 98 LEU A C 1
ATOM 757 O O . LEU A 1 98 ? -17.081 4.996 16.106 1.00 84.88 98 LEU A O 1
ATOM 761 N N . GLU A 1 99 ? -15.297 6.377 16.033 1.00 83.50 99 GLU A N 1
ATOM 762 C CA . GLU A 1 99 ? -15.856 7.429 16.887 1.00 83.50 99 GLU A CA 1
ATOM 763 C C . GLU A 1 99 ? -17.128 8.053 16.285 1.00 83.50 99 GLU A C 1
ATOM 765 O O . GLU A 1 99 ? -18.051 8.379 17.029 1.00 83.50 99 GLU A O 1
ATOM 770 N N . ASP A 1 100 ? -17.221 8.119 14.951 1.00 80.81 100 ASP A N 1
ATOM 771 C CA . ASP A 1 100 ? -18.354 8.717 14.227 1.00 80.81 100 ASP A CA 1
ATOM 772 C C . ASP A 1 100 ? -19.447 7.714 13.820 1.00 80.81 100 ASP A C 1
ATOM 774 O O . ASP A 1 100 ? -20.436 8.081 13.182 1.00 80.81 100 ASP A O 1
ATOM 778 N N . LEU A 1 101 ? -19.288 6.425 14.139 1.00 80.56 101 LEU A N 1
ATOM 779 C CA . LEU A 1 101 ? -20.276 5.422 13.750 1.00 80.56 101 LEU A CA 1
ATOM 780 C C . LEU A 1 101 ? -21.448 5.384 14.737 1.00 80.56 101 LEU A C 1
ATOM 782 O O . LEU A 1 101 ? -21.224 5.371 15.950 1.00 80.56 101 LEU A O 1
ATOM 786 N N . PRO A 1 102 ? -22.703 5.293 14.249 1.00 79.44 102 PRO A N 1
ATOM 787 C CA . PRO A 1 102 ? -23.846 5.175 15.136 1.00 79.44 102 PRO A CA 1
ATOM 788 C C . PRO A 1 102 ? -23.723 3.922 16.019 1.00 79.44 102 PRO A C 1
ATOM 790 O O . PRO A 1 102 ? -23.209 2.881 15.580 1.00 79.44 102 PRO A O 1
ATOM 793 N N . PRO A 1 103 ? -24.194 4.005 17.275 1.00 76.75 103 PRO A N 1
ATOM 794 C CA . PRO A 1 103 ? -24.171 2.871 18.185 1.00 76.75 103 PRO A CA 1
ATOM 795 C C . PRO A 1 103 ? -24.979 1.705 17.599 1.00 76.75 103 PRO A C 1
ATOM 797 O O . PRO A 1 103 ? -25.996 1.903 16.941 1.00 76.75 103 PRO A O 1
ATOM 800 N N . GLY A 1 104 ? -24.519 0.476 17.839 1.00 78.69 104 GLY A N 1
ATOM 801 C CA . GLY A 1 104 ? -25.186 -0.742 17.361 1.00 78.69 104 GLY A CA 1
ATOM 802 C C . GLY A 1 104 ? -24.635 -1.322 16.055 1.00 78.69 104 GLY A C 1
ATOM 803 O O . GLY A 1 104 ? -25.017 -2.427 15.678 1.00 78.69 104 GLY A O 1
ATOM 804 N N . ILE A 1 105 ? -23.684 -0.662 15.386 1.00 84.31 105 ILE A N 1
ATOM 805 C CA . ILE A 1 105 ? -22.976 -1.294 14.266 1.00 84.31 105 ILE A CA 1
ATOM 806 C C . ILE A 1 105 ? -22.088 -2.427 14.797 1.00 84.31 105 ILE A C 1
ATOM 808 O O . ILE A 1 105 ? -21.145 -2.204 15.552 1.00 84.31 105 ILE A O 1
ATOM 812 N N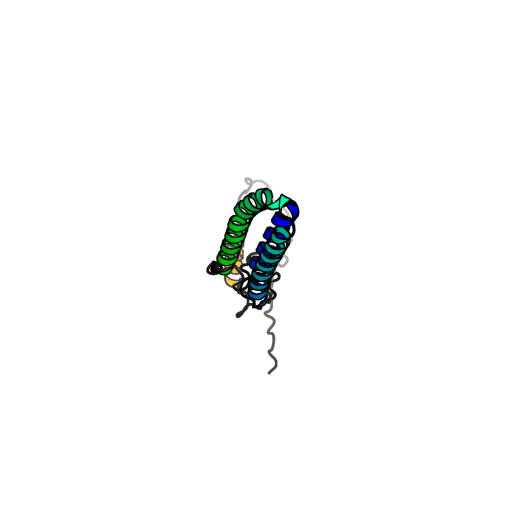 . GLU A 1 106 ? -22.358 -3.662 14.368 1.00 89.19 106 GLU A N 1
ATOM 813 C CA . GLU A 1 106 ? -21.590 -4.843 14.790 1.00 89.19 106 GLU A CA 1
ATOM 814 C C . GLU A 1 106 ? -20.361 -5.132 13.920 1.00 89.19 106 GLU A C 1
ATOM 816 O O . GLU A 1 106 ? -19.475 -5.893 14.322 1.00 89.19 106 GLU A O 1
ATOM 821 N N . ARG A 1 107 ? -20.315 -4.579 12.702 1.00 90.38 107 ARG A N 1
ATOM 822 C CA . ARG A 1 107 ? -19.283 -4.852 11.695 1.00 90.38 107 ARG A CA 1
ATOM 823 C C . ARG A 1 107 ? -18.656 -3.560 11.211 1.00 90.38 107 ARG A C 1
ATOM 825 O O . ARG A 1 107 ? -19.351 -2.621 10.857 1.00 90.38 107 ARG A O 1
ATOM 832 N N . CYS A 1 108 ? -17.335 -3.541 11.113 1.00 85.88 108 CYS A N 1
ATOM 833 C CA . CYS A 1 108 ? -1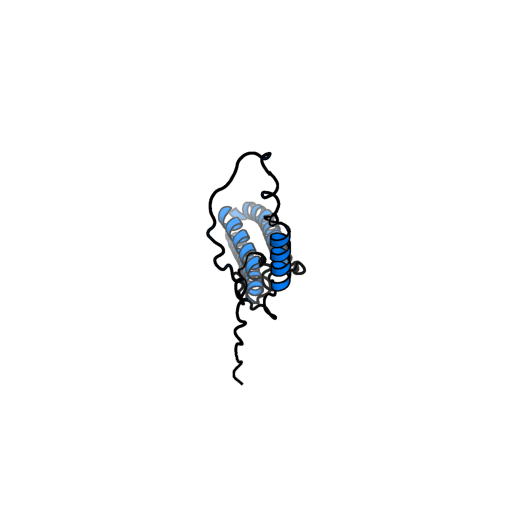6.644 -2.400 10.529 1.00 85.88 108 CYS A CA 1
ATOM 834 C C . CYS A 1 108 ? -17.019 -2.226 9.039 1.00 85.88 108 CYS A C 1
ATOM 836 O O . CYS A 1 108 ? -16.897 -3.207 8.299 1.00 85.88 108 CYS A O 1
ATOM 838 N N . PRO A 1 109 ? -17.398 -1.018 8.580 1.00 82.19 109 PRO A N 1
ATOM 839 C CA . PRO A 1 109 ? -17.834 -0.777 7.199 1.00 82.19 109 PRO A CA 1
ATOM 840 C C . PRO A 1 109 ? -16.714 -1.014 6.178 1.00 82.19 109 PRO A C 1
ATOM 842 O O . PRO A 1 109 ? -16.957 -1.535 5.097 1.00 82.19 109 PRO A O 1
ATOM 845 N N . GLU A 1 110 ? -15.466 -0.733 6.554 1.00 80.50 110 GLU A N 1
ATOM 846 C CA . GLU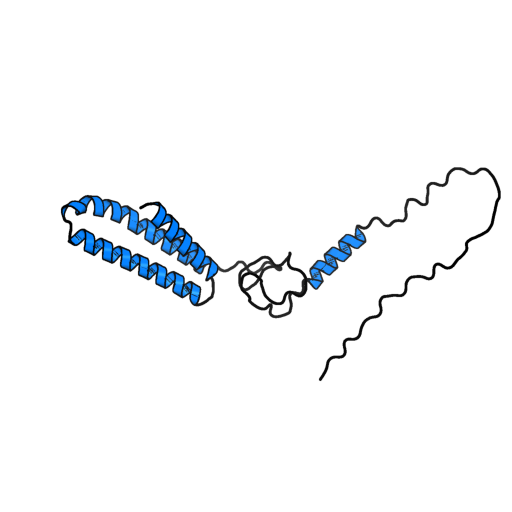 A 1 110 ? -14.307 -0.913 5.674 1.00 80.50 110 GLU A CA 1
ATOM 847 C C . GLU A 1 110 ? -13.896 -2.378 5.501 1.00 80.50 110 GLU A C 1
ATOM 849 O O . GLU A 1 110 ? -13.546 -2.829 4.411 1.00 80.50 110 GLU A O 1
ATOM 854 N N . CYS A 1 111 ? -13.873 -3.149 6.594 1.00 80.56 111 CYS A N 1
ATOM 855 C CA . CYS A 1 111 ? -13.258 -4.482 6.583 1.00 80.56 111 CYS A CA 1
ATOM 856 C C . CYS A 1 111 ? -14.199 -5.640 6.899 1.00 80.56 111 CYS A C 1
ATOM 858 O O . CYS A 1 111 ? -13.758 -6.795 6.877 1.00 80.56 111 CYS A O 1
ATOM 860 N N . GLY A 1 112 ? -15.456 -5.350 7.236 1.00 88.31 112 GLY A N 1
ATOM 861 C CA . GLY A 1 112 ? -16.494 -6.319 7.591 1.00 88.31 112 GLY A CA 1
ATOM 862 C C . GLY A 1 112 ? -16.230 -7.105 8.878 1.00 88.31 112 GLY A C 1
ATOM 863 O O . GLY A 1 112 ? -16.999 -8.001 9.222 1.00 88.31 112 GLY A O 1
ATOM 864 N N . ARG A 1 113 ? -15.133 -6.822 9.594 1.00 84.81 113 ARG A N 1
ATOM 865 C CA . ARG A 1 113 ? -14.753 -7.562 10.801 1.00 84.81 113 ARG A CA 1
ATOM 866 C C . ARG A 1 113 ? -15.747 -7.236 11.920 1.00 84.81 113 ARG A C 1
ATOM 868 O O . ARG A 1 113 ? -15.995 -6.059 12.180 1.00 84.81 113 ARG A O 1
ATOM 875 N N . ARG A 1 114 ? -16.297 -8.270 12.571 1.00 88.88 114 ARG A N 1
ATOM 876 C CA . ARG A 1 114 ? -17.179 -8.108 13.737 1.00 88.88 114 ARG A CA 1
ATOM 877 C C . ARG A 1 114 ? -16.405 -7.582 14.944 1.00 88.88 114 ARG A C 1
ATOM 879 O O . ARG A 1 114 ? -15.266 -8.001 15.177 1.00 88.88 114 ARG A O 1
ATOM 886 N N . PHE A 1 115 ? -17.028 -6.711 15.728 1.00 84.62 115 PHE A N 1
ATOM 887 C CA . PHE A 1 115 ? -16.484 -6.264 17.007 1.00 84.62 115 PHE A CA 1
ATOM 888 C C . PHE A 1 115 ? -16.679 -7.365 18.060 1.00 84.62 115 PHE A C 1
ATOM 890 O O . PHE A 1 115 ? -17.804 -7.690 18.428 1.00 84.62 115 PHE A O 1
ATOM 897 N N . ARG A 1 116 ? -15.586 -7.977 18.541 1.00 70.06 116 ARG A N 1
ATOM 898 C CA . ARG A 1 116 ? -15.647 -8.895 19.693 1.00 70.06 116 ARG A CA 1
ATOM 899 C C . ARG A 1 116 ? -15.923 -8.056 20.944 1.00 70.06 116 ARG A C 1
ATOM 901 O O . ARG A 1 116 ? -15.013 -7.383 21.411 1.00 70.06 116 ARG A O 1
ATOM 908 N N . GLY A 1 117 ? -17.159 -8.078 21.438 1.00 67.62 117 GLY A N 1
ATOM 909 C CA . GLY A 1 117 ? -17.555 -7.429 22.698 1.00 67.62 117 GLY A CA 1
ATOM 910 C C . GLY A 1 117 ? -18.608 -6.325 22.586 1.00 67.62 117 GLY A C 1
ATOM 911 O O . GLY A 1 117 ? -18.958 -5.740 23.606 1.00 67.62 117 GLY A O 1
ATOM 912 N N . GLY A 1 118 ? -19.129 -6.051 21.383 1.00 61.78 118 GLY A N 1
ATOM 913 C CA . GLY A 1 118 ? -19.978 -4.883 21.147 1.00 61.78 118 GLY A CA 1
ATOM 914 C C . GLY A 1 118 ? -19.150 -3.600 21.231 1.00 61.78 118 GLY A C 1
ATOM 915 O O . GLY A 1 118 ? -18.276 -3.445 22.082 1.00 61.78 118 GLY A O 1
ATOM 916 N N . TYR A 1 119 ? -19.362 -2.674 20.304 1.00 59.81 119 TYR A N 1
ATOM 917 C CA . TYR A 1 119 ? -18.692 -1.381 20.371 1.00 59.81 119 TYR A CA 1
ATOM 918 C C . TYR A 1 119 ? -19.315 -0.582 21.525 1.00 59.81 119 TYR A C 1
ATOM 920 O O . TYR A 1 119 ? -20.307 0.117 21.344 1.00 59.81 119 TYR A O 1
ATOM 928 N N . GLN A 1 120 ? -18.800 -0.748 22.747 1.00 61.47 120 GLN A N 1
ATOM 929 C CA . GLN A 1 120 ? -19.285 -0.022 23.920 1.00 61.47 120 GLN A CA 1
ATOM 930 C C . GLN A 1 120 ? -18.772 1.423 23.882 1.00 61.47 120 GLN A C 1
ATOM 932 O O . GLN A 1 120 ? -17.939 1.837 24.681 1.00 61.47 120 GLN A O 1
ATOM 937 N N . HIS A 1 121 ? -19.319 2.222 22.964 1.00 59.22 121 HIS A N 1
ATOM 938 C CA . HIS A 1 121 ? -19.284 3.683 23.066 1.00 59.22 121 HIS A CA 1
ATOM 939 C C . HIS A 1 121 ? -20.166 4.203 24.213 1.00 59.22 121 HIS A C 1
ATOM 941 O O . HIS A 1 121 ? -20.195 5.407 24.460 1.00 59.22 121 HIS A O 1
ATOM 947 N N . ALA A 1 122 ? -20.850 3.309 24.941 1.00 55.50 122 ALA A N 1
ATOM 948 C CA . ALA A 1 122 ? -21.691 3.638 26.086 1.00 55.50 122 ALA A CA 1
ATOM 949 C C . ALA A 1 122 ? -20.961 4.518 27.115 1.00 55.50 122 ALA A C 1
ATOM 951 O O . ALA A 1 122 ? -21.562 5.448 27.637 1.00 55.50 122 ALA A O 1
ATOM 952 N N . GLY A 1 123 ? -19.657 4.305 27.341 1.00 59.31 123 GLY A N 1
ATOM 953 C CA . GLY A 1 123 ? -18.876 5.144 28.258 1.00 59.31 123 GLY A CA 1
ATOM 954 C C . GLY A 1 123 ? -18.678 6.584 27.768 1.00 59.31 123 GLY A C 1
ATOM 955 O O . GLY A 1 123 ? -18.829 7.521 28.544 1.00 59.31 123 GLY A O 1
ATOM 956 N N . VAL A 1 124 ? -18.396 6.777 26.475 1.00 66.19 124 VAL A N 1
ATOM 957 C CA . VAL A 1 124 ? -18.086 8.104 25.909 1.00 66.19 124 VAL A CA 1
ATOM 958 C C . VAL A 1 124 ? -19.360 8.900 25.625 1.00 66.19 124 VAL A C 1
ATOM 960 O O . VAL A 1 124 ? -19.399 10.098 25.883 1.00 66.19 124 VAL A O 1
ATOM 963 N N . MET A 1 125 ? -20.432 8.246 25.161 1.00 63.75 125 MET A N 1
ATOM 964 C CA . MET A 1 125 ? -21.733 8.905 24.992 1.00 63.75 125 MET A CA 1
ATOM 965 C C . MET A 1 125 ? -22.370 9.274 26.332 1.00 63.75 125 MET A C 1
ATOM 967 O O . MET A 1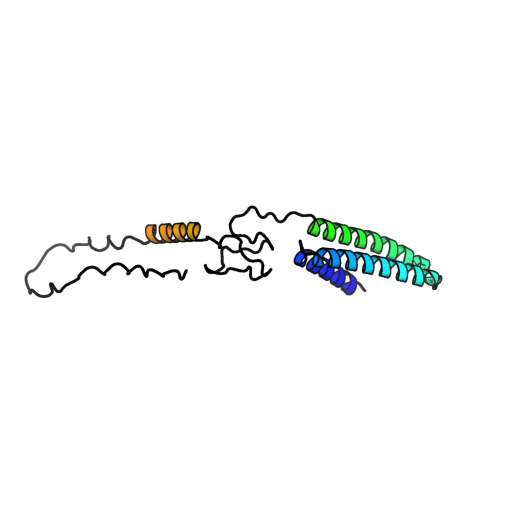 125 ? -22.948 10.352 26.428 1.00 63.75 125 MET A O 1
ATOM 971 N N . ALA A 1 126 ? -22.217 8.450 27.375 1.00 66.25 126 ALA A N 1
ATOM 972 C CA . ALA A 1 126 ? -22.670 8.815 28.717 1.00 66.25 126 ALA A CA 1
ATOM 973 C C . ALA A 1 126 ? -21.928 10.053 29.244 1.00 66.25 126 ALA A C 1
ATOM 975 O O . ALA A 1 126 ? -22.538 10.913 29.875 1.00 66.25 126 ALA A O 1
ATOM 976 N N . GLU A 1 127 ? -20.630 10.183 28.958 1.00 75.12 127 GLU A N 1
ATOM 977 C CA . GLU A 1 127 ? -19.848 11.350 29.367 1.00 75.12 127 GLU A CA 1
ATOM 978 C C . GLU A 1 127 ? -20.153 12.593 28.514 1.00 75.12 127 GLU A C 1
ATOM 980 O O . GLU A 1 127 ? -20.299 13.687 29.061 1.00 75.12 127 GLU A O 1
ATOM 985 N N . TYR A 1 128 ? -20.347 12.436 27.200 1.00 79.31 128 TYR A N 1
ATOM 986 C CA . TYR A 1 128 ? -20.792 13.517 26.316 1.00 79.31 128 TYR A CA 1
ATOM 987 C C . TYR A 1 128 ? -22.195 14.012 26.686 1.00 79.31 128 TYR A C 1
ATOM 989 O O . TYR A 1 128 ? -22.391 15.216 26.832 1.00 79.31 128 TYR A O 1
ATOM 997 N N . GLN A 1 129 ? -23.160 13.110 26.901 1.00 79.38 129 GLN A N 1
ATOM 998 C CA . GLN A 1 129 ? -24.494 13.480 27.378 1.00 79.38 129 GLN A CA 1
ATOM 999 C C . GLN A 1 129 ? -24.418 14.150 28.747 1.00 79.38 129 GLN A C 1
ATOM 1001 O O . GLN A 1 129 ? -25.037 15.193 28.921 1.00 79.38 129 GLN A O 1
ATOM 1006 N N . ARG A 1 130 ? -23.612 13.639 29.688 1.00 79.81 130 ARG A N 1
ATOM 1007 C CA . ARG A 1 130 ? -23.428 14.277 31.000 1.00 79.81 130 ARG A CA 1
ATOM 1008 C C . ARG A 1 130 ? -22.858 15.692 30.872 1.00 79.81 130 ARG A C 1
ATOM 1010 O O . ARG A 1 130 ? -23.387 16.600 31.504 1.00 79.81 130 ARG A O 1
ATOM 1017 N N . ARG A 1 131 ? -21.841 15.909 30.025 1.00 81.81 131 ARG A N 1
ATOM 1018 C CA . ARG A 1 131 ? -21.289 17.250 29.754 1.00 81.81 131 ARG A CA 1
ATOM 1019 C C . ARG A 1 131 ? -22.314 18.167 29.099 1.00 81.81 131 ARG A C 1
ATOM 1021 O O . ARG A 1 131 ? -22.497 19.289 29.557 1.00 81.81 131 ARG A O 1
ATOM 1028 N N . LYS A 1 132 ? -23.011 17.685 28.070 1.00 81.56 132 LYS A N 1
ATOM 1029 C CA . LYS A 1 132 ? -24.036 18.450 27.354 1.00 81.56 132 LYS A CA 1
ATOM 1030 C C . LYS A 1 132 ? -25.198 18.846 28.270 1.00 81.56 132 LYS A C 1
ATOM 1032 O O . LYS A 1 132 ? -25.680 19.963 28.159 1.00 81.56 132 LYS A O 1
ATOM 1037 N N . TRP A 1 133 ? -25.594 17.974 29.198 1.00 76.06 133 TRP A N 1
ATOM 1038 C CA . TRP A 1 133 ? -26.587 18.280 30.231 1.00 76.06 133 TRP A 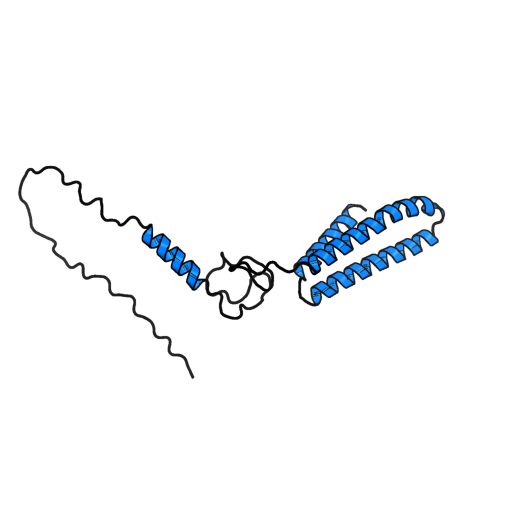CA 1
ATOM 1039 C C . TRP A 1 133 ? -26.052 19.242 31.294 1.00 76.06 133 TRP A C 1
ATOM 1041 O O . TRP A 1 133 ? -26.770 20.148 31.691 1.00 76.06 133 TRP A O 1
ATOM 1051 N N . SER A 1 134 ? -24.789 19.112 31.714 1.00 78.56 134 SER A N 1
ATOM 1052 C CA . SER A 1 134 ? -24.178 20.061 32.661 1.00 78.56 134 SER A CA 1
ATOM 1053 C C . SER A 1 134 ? -23.952 21.455 32.071 1.00 78.56 134 SER A C 1
ATOM 1055 O O . SER A 1 134 ? -23.844 22.427 32.806 1.00 78.56 134 SER A O 1
ATOM 1057 N N . GLN A 1 135 ? -23.850 21.541 30.744 1.00 79.38 135 GLN A N 1
ATOM 1058 C CA . GLN A 1 135 ? -23.632 22.781 30.006 1.00 79.38 135 GLN A CA 1
ATOM 1059 C C . GLN A 1 135 ? -24.936 23.353 29.444 1.00 79.38 135 GLN A C 1
ATOM 1061 O O . GLN A 1 135 ? -24.923 24.432 28.853 1.00 79.38 135 GLN A O 1
ATOM 1066 N N . TRP A 1 136 ? -26.061 22.649 29.620 1.00 68.50 136 TRP A N 1
ATOM 1067 C CA . TRP A 1 136 ? -27.364 23.235 29.366 1.00 68.50 136 TRP A CA 1
ATOM 1068 C C . TRP A 1 136 ? -27.524 24.379 30.367 1.00 68.50 136 TRP A C 1
ATOM 1070 O O . TRP A 1 136 ? -27.411 24.124 31.569 1.00 68.50 136 TRP A O 1
ATOM 1080 N N . PRO A 1 137 ? -27.693 25.632 29.906 1.00 64.06 137 PRO A N 1
ATOM 1081 C CA . PRO A 1 137 ? -27.921 26.741 30.811 1.00 64.06 137 PRO A CA 1
ATOM 1082 C C . PRO A 1 137 ? -29.151 26.364 31.622 1.00 64.06 137 PRO A C 1
ATOM 1084 O O . PRO A 1 137 ? -30.234 26.189 31.064 1.00 64.06 137 PRO A O 1
ATOM 1087 N N . SER A 1 138 ? -28.957 26.142 32.922 1.00 65.62 138 SER A N 1
ATOM 1088 C CA . SER A 1 138 ? -30.047 25.984 33.869 1.00 65.62 138 SER A CA 1
ATOM 1089 C C . SER A 1 138 ? -30.983 27.151 33.609 1.00 65.62 138 SER A C 1
ATOM 1091 O O . SER A 1 138 ? -30.591 28.304 33.791 1.00 65.62 138 SER A O 1
ATOM 1093 N N . ALA A 1 139 ? -32.165 26.844 33.075 1.00 57.94 139 ALA A N 1
ATOM 1094 C CA . ALA A 1 139 ? -33.169 27.794 32.614 1.00 57.94 139 ALA A CA 1
ATOM 1095 C C . ALA A 1 139 ? -33.828 28.534 33.796 1.00 57.94 139 ALA A C 1
ATOM 1097 O O . ALA A 1 139 ? -35.043 28.669 33.864 1.00 57.94 139 ALA A O 1
ATOM 1098 N N . SER A 1 140 ? -33.029 28.974 34.766 1.00 62.31 140 SER A N 1
ATOM 1099 C CA . SER A 1 140 ? -33.458 29.413 36.087 1.00 62.31 140 SER A CA 1
ATOM 1100 C C . SER A 1 140 ? -32.854 30.757 36.498 1.00 62.31 140 SER A C 1
ATOM 1102 O O . SER A 1 140 ? -32.635 30.974 37.684 1.00 62.31 140 SER A O 1
ATOM 1104 N N . SER A 1 141 ? -32.570 31.679 35.569 1.00 55.50 141 SER A N 1
ATOM 1105 C CA . SER A 1 141 ? -32.209 33.054 35.969 1.00 55.50 141 SER A CA 1
ATOM 1106 C C . SER A 1 141 ? -32.790 34.162 35.084 1.00 55.50 141 SER A C 1
ATOM 1108 O O . SER A 1 141 ? -32.169 35.207 34.903 1.00 55.50 141 SER A O 1
ATOM 1110 N N . SER A 1 142 ? -33.988 33.964 34.537 1.00 57.44 142 SER A N 1
ATOM 1111 C CA . SER A 1 142 ? -34.787 35.062 33.966 1.00 57.44 142 SER A CA 1
ATOM 1112 C C . SER A 1 142 ? -36.073 35.348 34.751 1.00 57.44 142 SER A C 1
ATOM 1114 O O . SER A 1 142 ? -36.903 36.112 34.278 1.00 57.44 142 SER A O 1
ATOM 1116 N N . ALA A 1 143 ? -36.233 34.783 35.955 1.00 60.50 143 ALA A N 1
ATOM 1117 C CA . ALA A 1 143 ? -37.368 35.070 36.842 1.00 60.50 143 ALA A CA 1
ATOM 1118 C C . ALA A 1 143 ? -37.089 36.165 37.895 1.00 60.50 143 ALA A C 1
ATOM 1120 O O . ALA A 1 143 ? -37.957 36.430 38.714 1.00 60.50 143 ALA A O 1
ATOM 1121 N N . ASP A 1 144 ? -35.916 36.811 37.868 1.00 53.81 144 ASP A N 1
ATOM 1122 C CA . ASP A 1 144 ? -35.496 37.791 38.889 1.00 53.81 144 ASP A CA 1
ATOM 1123 C C . ASP A 1 144 ? -35.189 39.179 38.288 1.00 53.81 144 ASP A C 1
ATOM 1125 O O . ASP A 1 144 ? -34.216 39.850 38.623 1.00 53.81 144 ASP A O 1
ATOM 1129 N N . GLN A 1 145 ? -36.030 39.623 37.350 1.00 57.47 145 GLN A N 1
ATOM 1130 C CA . GLN A 1 145 ? -36.241 41.053 37.102 1.00 57.47 145 GLN A CA 1
ATOM 1131 C C . GLN A 1 145 ? -37.689 41.371 37.448 1.00 57.47 145 GLN A C 1
ATOM 1133 O O . GLN A 1 145 ? -38.560 41.450 36.587 1.00 57.47 145 GLN A O 1
ATOM 1138 N N . SER A 1 146 ? -37.915 41.496 38.755 1.00 51.22 146 SER A N 1
ATOM 1139 C CA . SER A 1 146 ? -39.071 42.159 39.343 1.00 51.22 146 SER A CA 1
ATOM 1140 C C . SER A 1 146 ? -39.041 43.630 38.898 1.00 51.22 146 SER A C 1
ATOM 1142 O O . SER A 1 146 ? -38.092 44.333 39.255 1.00 51.22 146 SER A O 1
ATOM 1144 N N . PRO A 1 147 ? -40.010 44.120 38.105 1.00 54.69 147 PRO A N 1
ATOM 1145 C CA . PRO A 1 147 ? -40.236 45.549 37.974 1.00 54.69 147 PRO A CA 1
ATOM 1146 C C . PRO A 1 147 ? -40.756 46.055 39.319 1.00 54.69 147 PRO A C 1
ATOM 1148 O O . PRO A 1 147 ? -41.568 45.388 39.966 1.00 54.69 147 PRO A O 1
ATOM 1151 N N . ASP A 1 148 ? -40.247 47.206 39.742 1.00 52.31 148 ASP A N 1
ATOM 1152 C CA . ASP A 1 148 ? -40.721 47.929 40.914 1.00 52.31 148 ASP A CA 1
ATOM 1153 C C . ASP A 1 148 ? -42.252 48.007 40.953 1.00 52.31 148 ASP A C 1
ATOM 1155 O O . ASP A 1 148 ? -42.932 48.221 39.948 1.00 52.31 148 ASP A O 1
ATOM 1159 N N . ALA A 1 149 ? -42.763 47.813 42.161 1.00 59.19 149 ALA A N 1
ATOM 1160 C CA . ALA A 1 149 ? -44.164 47.809 42.516 1.00 59.19 149 ALA A CA 1
ATOM 1161 C C . ALA A 1 149 ? -44.879 49.109 42.128 1.00 59.19 149 ALA A C 1
ATOM 1163 O O . ALA A 1 149 ? -44.492 50.177 42.599 1.00 59.19 149 ALA A O 1
ATOM 1164 N N . SER A 1 150 ? -45.988 49.014 41.391 1.00 60.16 150 SER A N 1
ATOM 1165 C CA . SER A 1 150 ? -47.242 49.720 41.714 1.00 60.16 150 SER A CA 1
ATOM 1166 C C . SER A 1 150 ? -48.416 49.147 40.911 1.00 60.16 150 SER A C 1
ATOM 1168 O O . SER A 1 150 ? -48.267 48.820 39.739 1.00 60.16 150 SER A O 1
ATOM 1170 N N . ASP A 1 151 ? -49.568 49.104 41.576 1.00 50.25 151 ASP A N 1
ATOM 1171 C CA . ASP A 1 151 ? -50.931 48.984 41.045 1.00 50.25 151 ASP A CA 1
ATOM 1172 C C . ASP A 1 151 ? -51.511 47.582 40.779 1.00 50.25 151 ASP A C 1
ATOM 1174 O O . ASP A 1 151 ? -51.470 47.005 39.698 1.00 50.25 151 ASP A O 1
ATOM 1178 N N . ASP A 1 152 ? -52.100 47.081 41.869 1.00 55.16 152 ASP A N 1
ATOM 1179 C CA . ASP A 1 152 ? -53.522 46.744 42.006 1.00 55.16 152 ASP A CA 1
ATOM 1180 C C . ASP A 1 152 ? -54.186 45.728 41.056 1.00 55.16 152 ASP A C 1
ATOM 1182 O O . ASP A 1 152 ? -54.451 45.964 39.883 1.00 55.16 152 ASP A O 1
ATOM 1186 N N . GLN A 1 153 ? -54.598 44.628 41.702 1.00 61.06 153 GLN A N 1
ATOM 1187 C CA . GLN A 1 153 ? -55.907 43.973 41.592 1.00 61.06 153 GLN A CA 1
ATOM 1188 C C . GLN A 1 153 ? -56.465 43.749 40.180 1.00 61.06 153 GLN A C 1
ATOM 1190 O O . GLN A 1 153 ? -57.123 44.618 39.628 1.00 61.06 153 GLN A O 1
ATOM 1195 N N . HIS A 1 154 ? -56.380 42.506 39.689 1.00 49.16 154 HIS A N 1
ATOM 1196 C CA . HIS A 1 154 ? -57.562 41.765 39.224 1.00 49.16 154 HIS A CA 1
ATOM 1197 C C . HIS A 1 154 ? -57.246 40.292 38.897 1.00 49.16 154 HIS A C 1
ATOM 1199 O O . HIS A 1 154 ? -56.343 39.999 38.124 1.00 49.16 154 HIS A O 1
ATOM 1205 N N . ALA A 1 155 ? -58.093 39.408 39.444 1.00 49.34 155 ALA A N 1
ATOM 1206 C CA . ALA A 1 155 ? -58.489 38.088 38.930 1.00 49.34 155 ALA A CA 1
ATOM 1207 C C . ALA A 1 155 ? -57.373 37.028 38.770 1.00 49.34 155 ALA A C 1
ATOM 1209 O O . ALA A 1 155 ? -56.614 37.015 37.813 1.00 49.34 155 ALA A O 1
ATOM 1210 N N . GLU A 1 156 ? -57.194 36.088 39.698 1.00 58.38 156 GLU A N 1
ATOM 1211 C CA . GLU A 1 156 ? -58.102 34.954 39.951 1.00 58.38 156 GLU A CA 1
ATOM 1212 C C . GLU A 1 156 ? -58.492 34.189 38.667 1.00 58.38 156 GLU A C 1
ATOM 1214 O O . GLU A 1 156 ? -59.586 34.368 38.141 1.00 58.38 156 GLU A O 1
ATOM 1219 N N . ARG A 1 157 ? -57.582 33.344 38.152 1.00 54.38 157 ARG A N 1
ATOM 1220 C CA . ARG A 1 157 ? -57.848 32.022 37.531 1.00 54.38 157 ARG A CA 1
ATOM 1221 C C . ARG A 1 157 ? -56.612 31.520 36.784 1.00 54.38 157 ARG A C 1
ATOM 1223 O O . ARG A 1 157 ? -56.270 32.076 35.752 1.00 54.38 157 ARG A O 1
ATOM 1230 N N . GLN A 1 158 ? -56.020 30.436 37.287 1.00 53.72 158 GLN A N 1
ATOM 1231 C CA . GLN A 1 158 ? -55.532 29.255 36.541 1.00 53.72 158 GLN A CA 1
ATOM 1232 C C . GLN A 1 158 ? -54.470 28.525 37.368 1.00 53.72 158 GLN A C 1
ATOM 1234 O O . GLN A 1 158 ? -53.285 28.484 37.058 1.00 53.72 158 GLN A O 1
ATOM 1239 N N . SER A 1 159 ? -54.937 27.931 38.461 1.00 55.12 159 SER A N 1
ATOM 1240 C CA . SER A 1 159 ? -54.296 26.796 39.113 1.00 55.12 159 SER A CA 1
ATOM 1241 C C . SER A 1 159 ? -54.844 25.516 38.472 1.00 55.12 159 SER A C 1
ATOM 1243 O O . SER A 1 159 ? -55.679 24.836 39.064 1.00 55.12 159 SER A O 1
ATOM 1245 N N . GLU A 1 160 ? -54.442 25.229 37.234 1.00 55.25 160 GLU A N 1
ATOM 1246 C CA . GLU A 1 160 ? -54.685 23.935 36.586 1.00 55.25 160 GLU A CA 1
ATOM 1247 C C . GLU A 1 160 ? -53.345 23.215 36.420 1.00 55.25 160 GLU A C 1
ATOM 1249 O O . GLU A 1 160 ? -52.529 23.532 35.559 1.00 55.25 160 GLU A O 1
ATOM 1254 N N . ASP A 1 161 ? -53.125 22.290 37.353 1.00 58.25 161 ASP A N 1
ATOM 1255 C CA . ASP A 1 161 ? -52.677 20.928 37.070 1.00 58.25 161 ASP A CA 1
ATOM 1256 C C . ASP A 1 161 ? -51.471 20.783 36.123 1.00 58.25 161 ASP A C 1
ATOM 1258 O O . ASP A 1 161 ? -51.581 20.362 34.973 1.00 58.25 161 ASP A O 1
ATOM 1262 N N . GLN A 1 162 ? -50.277 21.084 36.636 1.00 57.44 162 GLN A N 1
ATOM 1263 C CA . GLN A 1 162 ? -49.038 20.538 36.081 1.00 57.44 162 GLN A CA 1
ATOM 1264 C C . GLN A 1 162 ? -48.559 19.392 36.965 1.00 57.44 162 GLN A C 1
ATOM 1266 O O . GLN A 1 162 ? -47.665 19.539 37.800 1.00 57.44 162 GLN A O 1
ATOM 1271 N N . SER A 1 163 ? -49.180 18.230 36.772 1.00 68.06 163 SER A N 1
ATOM 1272 C CA . SER A 1 163 ? -48.628 16.966 37.246 1.00 68.06 163 SER A CA 1
ATOM 1273 C C . SER A 1 163 ? -47.282 16.687 36.547 1.00 68.06 163 SER A C 1
ATOM 1275 O O . SER A 1 163 ? -47.170 16.863 35.330 1.00 68.06 163 SER A O 1
ATOM 1277 N N . PRO A 1 164 ? -46.234 16.288 37.292 1.00 73.50 164 PRO A N 1
ATOM 1278 C CA . PRO A 1 164 ? -44.910 16.042 36.731 1.00 73.50 164 PRO A CA 1
ATOM 1279 C C . PRO A 1 164 ? -44.935 14.877 35.725 1.00 73.50 164 PRO A C 1
ATOM 1281 O O . PRO A 1 164 ? -45.652 13.899 35.943 1.00 73.50 164 PRO A O 1
ATOM 1284 N N . PRO A 1 165 ? -44.151 14.950 34.632 1.00 72.19 165 PRO A N 1
ATOM 1285 C CA . PRO A 1 165 ? -44.129 13.912 33.607 1.00 72.19 165 PRO A CA 1
ATOM 1286 C C . PRO A 1 165 ? -43.659 12.575 34.193 1.00 72.19 165 PRO A C 1
ATOM 1288 O O . PRO A 1 165 ? -42.607 12.500 34.834 1.00 72.19 165 PRO A O 1
ATOM 1291 N N . GLU A 1 166 ? -44.446 11.520 33.963 1.00 73.38 166 GLU A N 1
ATOM 1292 C CA . GLU A 1 166 ? -44.117 10.155 34.374 1.00 73.38 166 GLU A CA 1
ATOM 1293 C C . GLU A 1 166 ? -42.754 9.714 33.806 1.00 73.38 166 GLU A C 1
ATOM 1295 O O . GLU A 1 166 ? -42.440 9.981 32.638 1.00 73.38 166 GLU A O 1
ATOM 1300 N N . PRO A 1 167 ? -41.927 9.014 34.603 1.00 75.88 167 PRO A N 1
ATOM 1301 C CA . PRO A 1 167 ? -40.664 8.480 34.126 1.00 75.88 167 PRO A CA 1
ATOM 1302 C C . PRO A 1 167 ? -40.895 7.393 33.059 1.00 75.88 167 PRO A C 1
ATOM 1304 O O . PRO A 1 167 ? -41.843 6.610 33.154 1.00 75.88 167 PRO A O 1
ATOM 1307 N N . PRO A 1 168 ? -40.010 7.296 32.051 1.00 72.25 168 PRO A N 1
ATOM 1308 C CA . PRO A 1 168 ? -40.149 6.338 30.962 1.00 72.25 168 PRO A CA 1
ATOM 1309 C C . PRO A 1 168 ? -40.125 4.900 31.490 1.00 72.25 168 PRO A C 1
ATOM 1311 O O . PRO A 1 168 ? -39.171 4.471 32.144 1.00 72.25 168 PRO A O 1
ATOM 1314 N N . GLN A 1 169 ? -41.184 4.151 31.180 1.00 72.06 169 GLN A N 1
ATOM 1315 C CA . GLN A 1 169 ? -41.316 2.748 31.552 1.00 72.06 169 GLN A CA 1
ATOM 1316 C C . GLN A 1 169 ? -40.186 1.923 30.921 1.00 72.06 169 GLN A C 1
ATOM 1318 O O . GLN A 1 169 ? -39.946 1.952 29.713 1.00 72.06 169 GLN A O 1
ATOM 1323 N N . THR A 1 170 ? -39.469 1.182 31.762 1.00 68.06 170 THR A N 1
ATOM 1324 C CA . THR A 1 170 ? -38.407 0.272 31.338 1.00 68.06 170 THR A CA 1
ATOM 1325 C C . THR A 1 170 ? -39.038 -0.979 30.735 1.00 68.06 170 THR A C 1
ATOM 1327 O O . THR A 1 170 ? -39.568 -1.835 31.438 1.00 68.06 170 THR A O 1
ATOM 1330 N N . VAL A 1 171 ? -38.992 -1.086 29.407 1.00 74.56 171 VAL A N 1
ATOM 1331 C CA . VAL A 1 171 ? -39.418 -2.288 28.683 1.00 74.56 171 VAL A CA 1
ATOM 1332 C C . VAL A 1 171 ? -38.473 -3.435 29.051 1.00 74.56 171 VAL A C 1
ATOM 1334 O O . VAL A 1 171 ? -37.322 -3.480 28.611 1.00 74.56 171 VAL A O 1
ATOM 1337 N N . ARG A 1 172 ? -38.953 -4.358 29.892 1.00 66.19 172 ARG A N 1
ATOM 1338 C CA . ARG A 1 172 ? -38.323 -5.662 30.121 1.00 66.19 172 ARG A CA 1
ATOM 1339 C C . ARG A 1 172 ? -38.422 -6.459 28.825 1.00 66.19 172 ARG A C 1
ATOM 1341 O O . ARG A 1 172 ? -39.512 -6.812 28.392 1.00 66.19 172 ARG A O 1
ATOM 1348 N N . ILE A 1 173 ? -37.280 -6.712 28.201 1.00 74.25 173 ILE A N 1
ATOM 1349 C CA . ILE A 1 173 ? -37.180 -7.655 27.091 1.00 74.25 173 ILE A CA 1
ATOM 1350 C C . ILE A 1 173 ? -36.944 -9.023 27.721 1.00 74.25 173 ILE A C 1
ATOM 1352 O O . ILE A 1 173 ? -35.842 -9.301 28.201 1.00 74.25 173 ILE A O 1
ATOM 1356 N N . ASP A 1 174 ? -37.990 -9.843 27.755 1.00 75.56 174 ASP A N 1
ATOM 1357 C CA . ASP A 1 174 ? -37.878 -11.237 28.160 1.00 75.56 174 ASP A CA 1
ATOM 1358 C C . ASP A 1 174 ? -37.038 -11.999 27.130 1.00 75.56 174 ASP A C 1
ATOM 1360 O O . ASP A 1 174 ? -37.219 -11.896 25.913 1.00 75.56 174 ASP A O 1
ATOM 1364 N N . ARG A 1 175 ? -36.044 -12.717 27.647 1.00 63.62 175 ARG A N 1
ATOM 1365 C CA . ARG A 1 175 ? -35.086 -13.501 26.875 1.00 63.62 175 ARG A CA 1
ATOM 1366 C C . ARG A 1 175 ? -35.679 -14.903 26.697 1.00 63.62 175 ARG A C 1
ATOM 1368 O O . ARG A 1 175 ? -35.957 -15.525 27.715 1.00 63.62 175 ARG A O 1
ATOM 1375 N N . PRO A 1 176 ? -35.890 -15.397 25.466 1.00 75.19 176 PRO A N 1
ATOM 1376 C CA . PRO A 1 176 ? -36.307 -16.778 25.272 1.00 75.19 176 PRO A CA 1
ATOM 1377 C C . PRO A 1 176 ? -35.141 -17.721 25.595 1.00 75.19 176 PRO A C 1
ATOM 1379 O O . PRO A 1 176 ? -34.003 -17.453 25.187 1.00 75.19 176 PRO A O 1
ATOM 1382 N N . ASP A 1 177 ? -35.461 -18.767 26.358 1.00 77.56 177 ASP A N 1
ATOM 1383 C CA . ASP A 1 177 ? -34.588 -19.893 26.718 1.00 77.56 177 ASP A CA 1
ATOM 1384 C C . ASP A 1 177 ? -34.233 -20.780 25.511 1.00 77.56 177 ASP A C 1
ATOM 1386 O O . ASP A 1 177 ? -35.084 -20.931 24.599 1.00 77.56 177 ASP A O 1
#

Foldseek 3Di:
DVVVLVVLLVVLQVLLLLCQPPVSNVVSLVVSVVVLVVVVVVLVVVCVVDVVCVVVSVVVVVVSVVSSVVSNVSSVCSNPDQQPPPDLQADNPNRDGRPPPDAPDQADPSPRDGDDPGSPCVVVVVVVVVVVVVPPPPPPPPPPPDDDDDDDDDDDDDPDDDDDDDDDDDDDDDDDD

pLDDT: mean 77.09, std 11.9, range [49.16, 94.69]

Sequence (177 aa):
MIPFFVGYGVLMCVLSYRGRRRLSGLLAVVLGCLGLVTLGLVYLQLTRHHEDMRSAATVAGVLYYPYMLMLMLIAGWLFAMPRVSKRKGRCGGCGYDLEDLPPGIERCPECGRRFRGGYQHAGVMAEYQRRKWSQWPSASSSADQSPDASDDQHAERQSEDQSPPEPPQTVRIDRPD

Radius of gyration: 33.78 Å; chains: 1; bounding box: 82×70×73 Å